Protein 8V33 (pdb70)

Nearest PDB structures (foldseek):
  8v33-assembly1_A  TM=1.006E+00  e=3.336E-31  Staphylococcus aureus
  8va1-assembly1_D  TM=9.307E-01  e=2.852E-25  Staphylococcus aureus
  8va1-assembly1_A  TM=9.283E-01  e=4.926E-25  Staphylococcus aureus
  8v34-assembly5_E  TM=8.627E-01  e=1.075E-19  Staphylococcus aureus
  8v34-assembly7_G  TM=8.722E-01  e=3.035E-19  Staphylococcus aureus

InterPro domains:
  IPR007554 CDP-glycerol glycerophosphotransferase [PF04464] (199-560)
  IPR043148 CDP-glycerol glycerophosphotransferase, C-terminal domain [G3DSA:3.40.50.12580] (370-547)
  IPR043149 CDP-glycerol glycerophosphotransferase, N-terminal domain [G3DSA:3.40.50.11820] (209-554)
  IPR049702 Teichoic acid ribitol-phosphate polymerase TarL [NF041713] (1-562)
  IPR051612 Teichoic Acid Biosynthesis Enzymes [PTHR37316] (1-560)

B-factor: mean 29.83, std 12.17, range [14.75, 90.43]

Foldseek 3Di:
DDPWAKAFQDWDDDDQKIKTKTFIDPDFCPPWWKWWAFPVRPDTFTFPDWDDDGGIIMTIHNQCCRPPNHGDDFGKTWIWTPDPHTHTYAYDCNQLVVLVVPDDPVLVVVLVPDDDPQVNQQSSQQSRKDWDVPVKIWIWTWDQDVVVRGIIIGIDIDD

Sequence (159 aa):
MVKSKIYIDKIYWERVQLFVEGHSENLDLEDSNFVLRNLTETRTMKANDVKIDGNQFVCRFNVAILDNGYYLPEDKYLLVNEQELDYIAQLNPDVINDAYQNLKPEQEEEYNELETQNGKINFLLQTYLKEFRKKTVYTVTPEISSDVNEFVLDVVVTT

Radius of gyration: 15.92 Å; Cα contacts (8 Å, |Δi|>4): 318; chains: 1; bounding box: 43×30×37 Å

Solvent-accessible surface area: 9306 Å² total; per-residue (Å²): 238,84,171,33,73,1,58,0,28,88,11,71,44,102,199,34,39,2,30,4,48,2,27,1,64,100,27,106,1,144,129,24,60,2,0,0,22,3,52,100,108,102,97,61,10,116,18,66,48,53,138,70,114,62,65,89,1,45,0,68,0,25,1,16,82,25,35,146,51,171,63,2,41,100,48,53,2,10,7,0,1,50,39,149,115,76,35,46,1,59,32,26,103,76,0,30,71,52,7,96,115,113,22,138,112,81,46,77,120,106,29,97,124,55,166,81,131,94,18,68,38,67,37,3,1,91,41,49,73,52,78,18,157,149,104,55,19,16,22,4,21,6,52,57,1,96,103,67,116,36,8,0,10,36,1,60,60,73,143

Secondary structure (DSSP, 8-state):
----EEEEEEEEEETTEEEEEEEEES---TT--EEEEETTSS-EEE-SEEEEETTEEEEEEETTTTBTTB---SEEEEEEEESSSEEEPEEPTHHHHHHHHT--HHHHHHHTT--SHHHHHHHHHHTT-EEEE---EEEEEEEEETTTTEEEEEEEEE-

Structure (mmCIF, N/CA/C/O backbone):
data_8V33
#
_entry.id   8V33
#
_cell.length_a   69.634
_cell.length_b   69.634
_cell.length_c   66.590
_cell.angle_alpha   90.000
_cell.angle_beta   90.000
_cell.angle_gamma   120.000
#
_symmetry.space_group_name_H-M   'P 32 2 1'
#
loop_
_entity.id
_entity.type
_entity.pdbx_description
1 polymer 'Teichoic acid ribitol-phosphate polymerase TarL'
2 non-polymer 'SUCCINIC ACID'
3 water water
#
loop_
_atom_site.group_PDB
_atom_site.id
_atom_site.type_symbol
_atom_site.label_atom_id
_atom_site.label_alt_id
_atom_site.label_comp_id
_atom_site.label_asym_id
_atom_site.label_entity_id
_atom_site.label_seq_id
_atom_site.pdbx_PDB_ins_code
_atom_site.Cartn_x
_atom_site.Cartn_y
_atom_site.Cartn_z
_atom_site.occupancy
_atom_site.B_iso_or_equiv
_atom_site.auth_seq_id
_atom_site.auth_comp_id
_atom_site.auth_asym_id
_atom_site.auth_atom_id
_atom_site.pdbx_PDB_model_num
ATOM 1 N N . MET A 1 1 ? 58.33681 19.87792 14.05281 1.000 22.33801 1 MET A N 1
ATOM 2 C CA . MET A 1 1 ? 57.80198 21.10606 13.40916 1.000 20.71265 1 MET A CA 1
ATOM 3 C C . MET A 1 1 ? 56.52368 21.67266 14.01936 1.000 22.93585 1 MET A C 1
ATOM 4 O O . MET A 1 1 ? 56.26531 22.88093 13.94468 1.000 20.11005 1 MET A O 1
ATOM 9 N N . VAL A 1 2 ? 55.72403 20.80087 14.61056 1.000 20.12934 2 VAL A N 1
ATOM 10 C CA . VAL A 1 2 ? 54.45961 21.18378 15.20846 1.000 17.68948 2 VAL A CA 1
ATOM 11 C C . VAL A 1 2 ? 54.55581 21.02760 16.72373 1.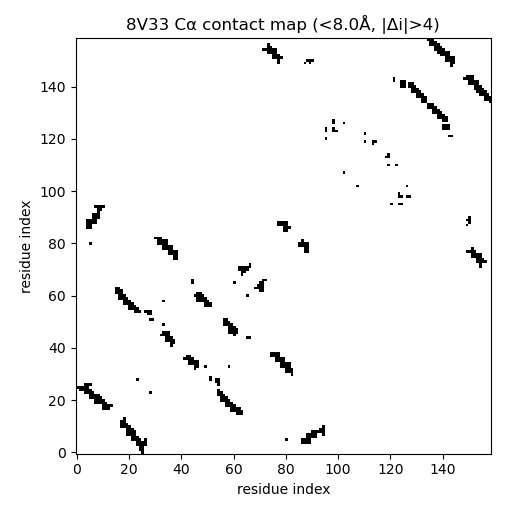000 18.93139 2 VAL A C 1
ATOM 12 O O . VAL A 1 2 ? 55.38253 20.26727 17.24922 1.000 18.67663 2 VAL A O 1
ATOM 16 N N . LYS A 1 3 ? 53.65665 21.71303 17.43071 1.000 17.41169 3 LYS A N 1
ATOM 17 C CA . LYS A 1 3 ? 53.56552 21.51541 18.87170 1.000 18.96171 3 LYS A CA 1
ATOM 18 C C . LYS A 1 3 ? 53.15674 20.07684 19.19752 1.000 18.60649 3 LYS A C 1
ATOM 19 O O . LYS A 1 3 ? 52.43176 19.41579 18.43880 1.000 19.25111 3 LYS A O 1
ATOM 25 N N . SER A 1 4 ? 53.66045 19.58111 20.33044 1.000 18.03369 4 SER A N 1
ATOM 26 C CA . SER A 1 4 ? 53.24562 18.27835 20.84809 1.000 14.84780 4 SER A CA 1
ATOM 27 C C . SER A 1 4 ? 51.73910 18.13205 20.86641 1.000 16.83679 4 SER A C 1
ATOM 28 O O . SER A 1 4 ? 51.03931 19.00222 21.38077 1.000 19.50433 4 SER A O 1
ATOM 31 N N . LYS A 1 5 ? 51.24154 16.98996 20.36781 1.000 16.18846 5 LYS A N 1
ATOM 32 C CA . LYS A 1 5 ? 49.79873 16.84637 20.29435 1.000 17.27530 5 LYS A CA 1
ATOM 33 C C . LYS A 1 5 ? 49.42942 15.37424 20.25526 1.000 19.02796 5 LYS A C 1
ATOM 34 O O . LYS A 1 5 ? 50.17813 14.53633 19.74255 1.000 18.99356 5 LYS A O 1
ATOM 40 N N . ILE A 1 6 ? 48.22735 15.08093 20.75051 1.000 17.39695 6 ILE A N 1
ATOM 41 C CA . ILE A 1 6 ? 47.63612 13.74435 20.69060 1.000 17.99833 6 ILE A CA 1
ATOM 42 C C . ILE A 1 6 ? 46.39595 13.82722 19.81615 1.000 17.47670 6 ILE A C 1
ATOM 43 O O . ILE A 1 6 ? 45.56320 14.71030 20.02661 1.000 15.77561 6 ILE A O 1
ATOM 48 N N . TYR A 1 7 ? 46.22925 12.87573 18.88234 1.000 15.06113 7 TYR A N 1
ATOM 49 C CA . TYR A 1 7 ? 45.06554 12.85899 18.00543 1.000 16.59225 7 TYR A CA 1
ATOM 50 C C . TYR A 1 7 ? 44.34096 11.53944 18.13320 1.000 18.13182 7 TYR A C 1
ATOM 51 O O . TYR A 1 7 ? 44.97234 10.49348 18.30575 1.000 18.95123 7 TYR A O 1
ATOM 60 N N . ILE A 1 8 ? 43.01831 11.61341 18.04322 1.000 15.96721 8 ILE A N 1
ATOM 61 C CA . ILE A 1 8 ? 42.16753 10.42952 17.90612 1.000 19.29492 8 ILE A CA 1
ATOM 62 C C . ILE A 1 8 ? 41.90940 10.19611 16.42036 1.000 18.74415 8 ILE A C 1
ATOM 63 O O . ILE A 1 8 ? 41.34861 11.06152 15.74087 1.000 19.76401 8 ILE A O 1
ATOM 68 N N . ASP A 1 9 ? 42.27482 9.00438 15.93123 1.000 18.39168 9 ASP A N 1
ATOM 69 C CA . ASP A 1 9 ? 42.14929 8.58265 14.53954 1.000 17.35063 9 ASP A CA 1
ATOM 70 C C . ASP A 1 9 ? 40.93337 7.72176 14.25256 1.000 19.80855 9 ASP A C 1
ATOM 71 O O . ASP A 1 9 ? 40.44948 7.69633 13.10825 1.000 21.69693 9 ASP A O 1
ATOM 76 N N . LYS A 1 10 ? 40.44456 7.00455 15.25496 1.000 18.79462 10 LYS A N 1
ATOM 77 C CA . LYS A 1 10 ? 39.34418 6.08981 15.02574 1.000 16.84692 10 LYS A CA 1
ATOM 78 C C . LYS A 1 10 ? 38.79111 5.72319 16.39037 1.000 17.79293 10 LYS A C 1
ATOM 79 O O . LYS A 1 10 ? 39.53551 5.63085 17.37678 1.000 22.02732 10 LYS A O 1
ATOM 85 N N . ILE A 1 11 ? 37.47604 5.60153 16.44747 1.000 22.40943 11 ILE A N 1
ATOM 86 C CA . ILE A 1 11 ? 36.74285 5.19728 17.63649 1.000 24.26061 11 ILE A CA 1
ATOM 87 C C . ILE A 1 11 ? 35.84959 4.04850 17.24348 1.000 24.89879 11 ILE A C 1
ATOM 88 O O . ILE A 1 11 ? 35.16298 4.11707 16.21806 1.000 27.50205 11 ILE A O 1
ATOM 93 N N . TYR A 1 12 ? 35.85325 2.99338 18.05070 1.000 23.31324 12 TYR A N 1
ATOM 94 C CA . TYR A 1 12 ? 34.94008 1.89392 17.77802 1.000 22.65220 12 TYR A CA 1
ATOM 95 C C . TYR A 1 12 ? 34.74411 1.06898 19.03337 1.000 23.18243 12 TYR A C 1
ATOM 96 O O . TYR A 1 12 ? 35.53404 1.13439 19.97732 1.000 23.48383 12 TYR A O 1
ATOM 105 N N . TRP A 1 13 ? 33.71200 0.23013 18.98359 1.000 24.60906 13 TRP A N 1
ATOM 106 C CA . TRP A 1 13 ? 33.31901 -0.61195 20.10064 1.000 22.71763 13 TRP A CA 1
ATOM 107 C C . TRP A 1 13 ? 33.41486 -2.07575 19.70708 1.000 29.45854 13 TRP A C 1
ATOM 108 O O . TRP A 1 13 ? 33.14332 -2.45439 18.56195 1.000 29.67289 13 TRP A O 1
ATOM 119 N N . GLU A 1 14 ? 33.81186 -2.89603 20.66288 1.000 22.52492 14 GLU A N 1
ATOM 120 C CA . GLU A 1 14 ? 33.61939 -4.32930 20.60263 1.000 24.44113 14 GLU A CA 1
ATOM 121 C C . GLU A 1 14 ? 32.73494 -4.63599 21.81175 1.000 28.85462 14 GLU A C 1
ATOM 122 O O . GLU A 1 14 ? 33.23934 -4.91411 22.90263 1.000 25.85798 14 GLU A O 1
ATOM 128 N N . ARG A 1 15 ? 31.40954 -4.55957 21.62094 1.000 29.31684 15 ARG A N 1
ATOM 129 C CA . ARG A 1 15 ? 30.41955 -4.67970 22.70474 1.000 25.63857 15 ARG A CA 1
ATOM 130 C C . ARG A 1 15 ? 30.74743 -3.62501 23.75625 1.000 27.81578 15 ARG A C 1
ATOM 131 O O . ARG A 1 15 ? 30.73208 -2.43302 23.40650 1.000 27.46336 15 ARG A O 1
ATOM 139 N N . VAL A 1 16 ? 31.05319 -3.98786 25.01214 1.000 22.35298 16 VAL A N 1
ATOM 140 C CA . VAL A 1 16 ? 31.29853 -2.98949 26.06298 1.000 21.26216 16 VAL A CA 1
ATOM 141 C C . VAL A 1 16 ? 32.72169 -2.45184 26.08134 1.000 24.96666 16 VAL A C 1
ATOM 142 O O . VAL A 1 16 ? 33.02157 -1.55640 26.89415 1.000 25.20857 16 VAL A O 1
ATOM 146 N N . GLN A 1 17 ? 33.60817 -2.96410 25.22945 1.000 21.57160 17 GLN A N 1
ATOM 147 C CA . GLN A 1 17 ? 34.96423 -2.43243 25.11505 1.000 19.27716 17 GLN A CA 1
ATOM 148 C C . GLN A 1 17 ? 34.97658 -1.26231 24.14237 1.000 21.50640 17 GLN A C 1
ATOM 149 O O . GLN A 1 17 ? 34.68046 -1.43931 22.95165 1.000 22.46225 17 GLN A O 1
ATOM 155 N N . LEU A 1 18 ? 35.40129 -0.08749 24.62538 1.000 17.13899 18 LEU A N 1
ATOM 156 C CA . LEU A 1 18 ? 35.62779 1.07167 23.77674 1.000 16.44829 18 LEU A CA 1
ATOM 157 C C . LEU A 1 18 ? 37.09618 1.10388 23.37459 1.000 20.24627 18 LEU A C 1
ATOM 158 O O . LEU A 1 18 ? 37.96277 0.99622 24.24055 1.000 21.46271 18 LEU A O 1
ATOM 163 N N . PHE A 1 19 ? 37.36437 1.18934 22.07062 1.000 18.94154 19 PHE A N 1
ATOM 164 C CA . PHE A 1 19 ? 38.72071 1.30714 21.54264 1.000 18.55645 19 PHE A CA 1
ATOM 165 C C . PHE A 1 19 ? 38.89743 2.69457 20.95237 1.000 22.79196 19 PHE A C 1
ATOM 166 O O . PHE A 1 19 ? 38.02802 3.19360 20.22695 1.000 21.54382 19 PHE A O 1
ATOM 174 N N . VAL A 1 20 ? 40.03734 3.30543 21.23525 1.000 20.71840 20 VAL A N 1
ATOM 175 C CA . VAL A 1 20 ? 40.38114 4.59616 20.65913 1.000 19.39586 20 VAL A CA 1
ATOM 176 C C . VAL A 1 20 ? 41.76128 4.45076 20.05995 1.000 19.46370 20 VAL A C 1
ATOM 177 O O . VAL A 1 20 ? 42.71338 4.17114 20.78995 1.000 23.37409 20 VAL A O 1
ATOM 181 N N . GLU A 1 21 ? 41.87323 4.59834 18.73511 1.000 17.50780 21 GLU A N 1
ATOM 182 C CA . GLU A 1 21 ? 43.16852 4.53200 18.07773 1.000 17.52092 21 GLU A CA 1
ATOM 183 C C . GLU A 1 21 ? 43.59208 5.95615 17.76898 1.000 22.43771 21 GLU A C 1
ATOM 184 O O . GLU A 1 21 ? 42.75751 6.78391 17.41067 1.000 21.21563 21 GLU A O 1
ATOM 190 N N . GLY A 1 22 ? 44.87656 6.23639 17.88805 1.000 19.71969 22 GLY A N 1
ATOM 191 C CA . GLY A 1 22 ? 45.33992 7.55102 17.51163 1.000 21.98848 22 GLY A CA 1
ATOM 192 C C . GLY A 1 22 ? 46.84299 7.58715 17.40786 1.000 20.47604 22 GLY A C 1
ATOM 193 O O . GLY A 1 22 ? 47.50005 6.54837 17.31864 1.000 20.43805 22 GLY A O 1
ATOM 194 N N . HIS A 1 23 ? 47.38226 8.80958 17.41287 1.000 18.16434 23 HIS A N 1
ATOM 195 C CA . HIS A 1 23 ? 48.81788 8.98924 17.26620 1.000 18.10738 23 HIS A CA 1
ATOM 196 C C . HIS A 1 23 ? 49.20786 10.32909 17.85983 1.000 19.27941 23 HIS A C 1
ATOM 197 O O . HIS A 1 23 ? 48.36671 11.20271 18.05644 1.000 18.68841 23 HIS A O 1
ATOM 204 N N . SER A 1 24 ? 50.49565 10.47872 18.13876 1.000 17.44036 24 SER A N 1
ATOM 205 C CA . SER A 1 24 ? 50.99974 11.75786 18.61647 1.000 18.42920 24 SER A CA 1
ATOM 206 C C . SER A 1 24 ? 51.86286 12.40944 17.54118 1.000 19.46324 24 SER A C 1
ATOM 207 O O . SER A 1 24 ? 52.39498 11.74403 16.64957 1.000 22.82205 24 SER A O 1
ATOM 210 N N . GLU A 1 25 ? 51.98834 13.73307 17.62794 1.000 18.46311 25 GLU A N 1
ATOM 211 C CA . GLU A 1 25 ? 52.98628 14.46558 16.84494 1.000 18.09635 25 GLU A CA 1
ATOM 212 C C . GLU A 1 25 ? 53.94576 15.13619 17.81905 1.000 21.14982 25 GLU A C 1
ATOM 213 O O . GLU A 1 25 ? 53.50898 15.71060 18.81787 1.000 18.85690 25 GLU A O 1
ATOM 219 N N . ASN A 1 26 ? 55.24814 15.03604 17.54537 1.000 16.72115 26 ASN A N 1
ATOM 220 C CA . ASN A 1 26 ? 56.26368 15.67258 18.36792 1.000 17.47915 26 ASN A CA 1
ATOM 221 C C . ASN A 1 26 ? 56.07399 15.33822 19.85329 1.000 20.87397 26 ASN A C 1
ATOM 222 O O . ASN A 1 26 ? 56.20650 16.18996 20.73476 1.000 20.02836 26 ASN A O 1
ATOM 227 N N . LEU A 1 27 ? 55.77344 14.06999 20.14537 1.000 20.22686 27 LEU A N 1
ATOM 228 C CA . LEU A 1 27 ? 55.54577 13.68215 21.54424 1.000 20.74013 27 LEU A CA 1
ATOM 229 C C . LEU A 1 27 ? 55.82954 12.19405 21.72248 1.000 22.50819 27 LEU A C 1
ATOM 230 O O . LEU A 1 27 ? 55.05725 11.36511 21.23502 1.000 24.72651 27 LEU A O 1
ATOM 235 N N . ASP A 1 28 ? 56.86805 11.87117 22.48994 1.000 24.09752 28 ASP A N 1
ATOM 236 C CA . ASP A 1 28 ? 57.18136 10.47797 22.80277 1.000 22.52419 28 ASP A CA 1
ATOM 237 C C . ASP A 1 28 ? 56.14137 9.93588 23.77345 1.000 33.50104 28 ASP A C 1
ATOM 238 O O . ASP A 1 28 ? 55.85050 10.56515 24.79848 1.000 30.40072 28 ASP A O 1
ATOM 243 N N . LEU A 1 29 ? 55.57341 8.77449 23.44841 1.000 25.43603 29 LEU A N 1
ATOM 244 C CA . LEU A 1 29 ? 54.50864 8.19151 24.25086 1.000 24.64603 29 LEU A CA 1
ATOM 245 C C . LEU A 1 29 ? 54.99426 7.13839 25.23831 1.000 28.99758 29 LEU A C 1
ATOM 246 O O . LEU A 1 29 ? 54.16389 6.55304 25.93399 1.000 29.30185 29 LEU A O 1
ATOM 251 N N . GLU A 1 30 ? 56.30387 6.88233 25.32725 1.000 33.00284 30 GLU A N 1
ATOM 252 C CA . GLU A 1 30 ? 56.77110 5.72165 26.09269 1.000 43.02761 30 GLU A CA 1
ATOM 253 C C . GLU A 1 30 ? 56.29770 5.73484 27.54975 1.000 44.76673 30 GLU A C 1
ATOM 254 O O . GLU A 1 30 ? 55.93999 4.68576 28.10367 1.000 45.76598 30 GLU A O 1
ATOM 260 N N . ASP A 1 31 ? 56.31741 6.88797 28.20945 1.000 42.54178 31 ASP A N 1
ATOM 261 C CA . ASP A 1 31 ? 55.84066 6.93967 29.59587 1.000 51.05563 31 ASP A CA 1
ATOM 262 C C . ASP A 1 31 ? 54.47766 7.60207 29.69094 1.000 53.81033 31 ASP A C 1
ATOM 263 O O . ASP A 1 31 ? 54.18785 8.34146 30.63177 1.000 57.33939 31 ASP A O 1
ATOM 268 N N . SER A 1 32 ? 53.62471 7.36359 28.70855 1.000 44.62170 32 SER A N 1
ATOM 269 C CA . SER A 1 32 ? 52.32984 8.01515 28.68512 1.000 33.98638 32 SER A CA 1
ATOM 270 C C . SER A 1 32 ? 51.37172 7.28358 29.62609 1.000 38.58478 32 SER A C 1
ATOM 271 O O . SER A 1 32 ? 51.53180 6.10404 29.91789 1.000 33.91549 32 SER A O 1
ATOM 274 N N . ASN A 1 33 ? 50.34647 7.99063 30.07813 1.000 33.09362 33 ASN A N 1
ATOM 275 C CA . ASN A 1 33 ? 49.27659 7.35806 30.84483 1.000 32.08162 33 ASN A CA 1
ATOM 276 C C . ASN A 1 33 ? 47.96463 7.87924 30.27005 1.000 27.64612 33 ASN A C 1
ATOM 277 O O . ASN A 1 33 ? 47.61747 9.04651 30.48223 1.000 33.94027 33 ASN A O 1
ATOM 282 N N . PHE A 1 34 ? 47.21368 7.02352 29.59826 1.000 20.77709 34 PHE A N 1
ATOM 283 C CA . PHE A 1 34 ? 45.97251 7.46377 28.95348 1.000 18.24419 34 PHE A CA 1
ATOM 284 C C . PHE A 1 34 ? 44.79363 7.23244 29.88709 1.000 21.26903 34 PHE A C 1
ATOM 285 O O . PHE A 1 34 ? 44.66186 6.13947 30.45077 1.000 22.17255 34 PHE A O 1
ATOM 293 N N . VAL A 1 35 ? 43.94372 8.25934 30.05031 1.000 17.76438 35 VAL A N 1
ATOM 294 C CA . VAL A 1 35 ? 42.82504 8.22638 30.99849 1.000 15.43809 35 VAL A CA 1
ATOM 295 C C . VAL A 1 35 ? 41.61894 8.89571 30.36314 1.000 17.60264 35 VAL A C 1
ATOM 296 O O . VAL A 1 35 ? 41.74296 9.71108 29.44558 1.000 17.36230 35 VAL A O 1
ATOM 300 N N . LEU A 1 36 ? 40.43810 8.53613 30.85191 1.000 16.59476 36 LEU A N 1
ATOM 301 C CA . LEU A 1 36 ? 39.23949 9.35012 30.64014 1.000 15.18885 36 LEU A CA 1
ATOM 302 C C . LEU A 1 36 ? 39.09922 10.22794 31.87175 1.000 20.91308 36 LEU A C 1
ATOM 303 O O . LEU A 1 36 ? 39.21565 9.73130 32.99471 1.000 20.55281 36 LEU A O 1
ATOM 308 N N . ARG A 1 37 ? 38.88451 11.52655 31.66845 1.000 16.64941 37 ARG A N 1
ATOM 309 C CA . ARG A 1 37 ? 38.79015 12.47071 32.76798 1.000 15.19671 37 ARG A CA 1
ATOM 310 C C . ARG A 1 37 ? 37.51189 13.27029 32.57851 1.000 16.14608 37 ARG A C 1
ATOM 311 O O . ARG A 1 37 ? 37.21729 13.70547 31.45953 1.000 17.64710 37 ARG A O 1
ATOM 319 N N . ASN A 1 38 ? 36.72815 13.42543 33.64237 1.000 16.36306 38 ASN A N 1
ATOM 320 C CA . ASN A 1 38 ? 35.45569 14.10453 33.39278 1.000 16.95902 38 ASN A CA 1
ATOM 321 C C . ASN A 1 38 ? 35.67089 15.61060 33.28330 1.000 20.33121 38 ASN A C 1
ATOM 322 O O . ASN A 1 38 ? 36.75917 16.13470 33.51051 1.000 18.90127 38 ASN A O 1
ATOM 327 N N . LEU A 1 39 ? 34.62021 16.29682 32.83788 1.000 19.31341 39 LEU A N 1
ATOM 328 C CA . LEU A 1 39 ? 34.73722 17.71266 32.50967 1.000 24.59386 39 LEU A CA 1
ATOM 329 C C . LEU A 1 39 ? 35.22244 18.53463 33.69484 1.000 27.63327 39 LEU A C 1
ATOM 330 O O . LEU A 1 39 ? 36.03171 19.45754 33.53221 1.000 25.79310 39 LEU A O 1
ATOM 335 N N . THR A 1 40 ? 34.69871 18.26063 34.88326 1.000 21.68006 40 THR A N 1
ATOM 336 C CA . THR A 1 40 ? 35.06198 18.99858 36.09442 1.000 23.68242 40 THR A CA 1
ATOM 337 C C . THR A 1 40 ? 36.35043 18.49730 36.72189 1.000 32.50491 40 THR A C 1
ATOM 338 O O . THR A 1 40 ? 36.79376 19.06206 37.73301 1.000 28.72536 40 THR A O 1
ATOM 342 N N . GLU A 1 41 ? 36.94197 17.44478 36.15537 1.000 20.46242 41 GLU A N 1
ATOM 343 C CA . GLU A 1 41 ? 38.19924 16.88920 36.63914 1.000 23.93805 41 GLU A CA 1
ATOM 344 C C . GLU A 1 41 ? 38.07267 16.36595 38.06238 1.000 26.79650 41 GLU A C 1
ATOM 345 O O . GLU A 1 41 ? 39.04635 16.35714 38.82025 1.000 32.87275 41 GLU A O 1
ATOM 351 N N . THR A 1 42 ? 36.87196 15.92023 38.44875 1.000 20.91429 42 THR A N 1
ATOM 352 C CA . THR A 1 42 ? 36.72811 15.23633 39.73082 1.000 24.67230 42 THR A CA 1
ATOM 353 C C . THR A 1 42 ? 36.89801 13.72150 39.61308 1.000 25.16381 42 THR A C 1
ATOM 354 O O . THR A 1 42 ? 36.99149 13.04866 40.65338 1.000 27.03022 42 THR A O 1
ATOM 358 N N . ARG A 1 43 ? 36.93368 13.17092 38.39644 1.000 22.10106 43 ARG A N 1
ATOM 359 C CA . ARG A 1 43 ? 37.09197 11.72749 38.22890 1.000 22.03845 43 ARG A CA 1
ATOM 360 C C . ARG A 1 43 ? 38.03471 11.42809 37.06744 1.000 19.55135 43 ARG A C 1
ATOM 361 O O . ARG A 1 43 ? 37.91136 12.04029 36.00390 1.000 20.74499 43 ARG A O 1
ATOM 369 N N . THR A 1 44 ? 38.95452 10.46417 37.27091 1.000 20.10917 44 THR A N 1
ATOM 370 C CA . THR A 1 44 ? 39.91709 10.01439 36.26952 1.000 18.37231 44 THR A CA 1
ATOM 371 C C . THR A 1 44 ? 39.90125 8.49091 36.24704 1.000 22.35371 44 THR A C 1
ATOM 372 O O . THR A 1 44 ? 40.04318 7.85691 37.30122 1.000 22.40506 44 THR A O 1
ATOM 376 N N . MET 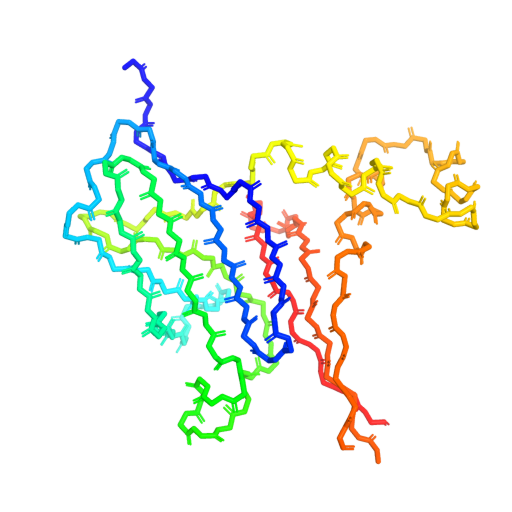A 1 45 ? 39.72025 7.90898 35.06437 1.000 20.06189 45 MET A N 1
ATOM 377 C CA . MET A 1 45 ? 39.70464 6.45136 34.88920 1.000 21.94780 45 MET A CA 1
ATOM 378 C C . MET A 1 45 ? 40.77157 6.03457 33.89188 1.000 19.21293 45 MET A C 1
ATOM 379 O O . MET A 1 45 ? 40.71922 6.44561 32.72631 1.000 23.15261 45 MET A O 1
ATOM 384 N N . LYS A 1 46 ? 41.70491 5.19511 34.33039 1.000 23.45158 46 LYS A N 1
ATOM 385 C CA . LYS A 1 46 ? 42.76120 4.75236 33.42101 1.000 21.17726 46 LYS A CA 1
ATOM 386 C C . LYS A 1 46 ? 42.25136 3.71984 32.42407 1.000 22.55788 46 LYS A C 1
ATOM 387 O O . LYS A 1 46 ? 41.35610 2.91662 32.71536 1.000 22.84960 46 LYS A O 1
ATOM 393 N N . ALA A 1 47 ? 42.84298 3.75263 31.22453 1.000 21.91213 47 ALA A N 1
ATOM 394 C CA . ALA A 1 47 ? 42.57113 2.72736 30.23083 1.000 21.11560 47 ALA A CA 1
ATOM 395 C C . ALA A 1 47 ? 42.92882 1.35911 30.78788 1.000 18.20026 47 ALA A C 1
ATOM 396 O O . ALA A 1 47 ? 43.89339 1.20118 31.54801 1.000 20.93961 47 ALA A O 1
ATOM 398 N N . ASN A 1 48 ? 42.13533 0.35498 30.40643 1.000 19.47846 48 ASN A N 1
ATOM 399 C CA . ASN A 1 48 ? 42.45108 -0.99597 30.83002 1.000 23.45310 48 ASN A CA 1
ATOM 400 C C . ASN A 1 48 ? 43.64102 -1.55968 30.08440 1.000 23.41229 48 ASN A C 1
ATOM 401 O O . ASN A 1 48 ? 44.28557 -2.50229 30.56549 1.000 24.19366 48 ASN A O 1
ATOM 406 N N . ASP A 1 49 ? 43.89636 -1.07258 28.87447 1.000 22.67404 49 ASP A N 1
ATOM 407 C CA . ASP A 1 49 ? 45.06331 -1.52835 28.14346 1.000 24.98658 49 ASP A CA 1
ATOM 408 C C . ASP A 1 49 ? 45.45539 -0.40449 27.20777 1.000 25.06610 49 ASP A C 1
ATOM 409 O O . ASP A 1 49 ? 44.58600 0.27193 26.65693 1.000 23.39427 49 ASP A O 1
ATOM 414 N N . VAL A 1 50 ? 46.75949 -0.20416 27.04552 1.000 24.73160 50 VAL A N 1
ATOM 415 C CA . VAL A 1 50 ? 47.29981 0.70331 26.04115 1.000 23.56301 50 VAL A CA 1
ATOM 416 C C . VAL A 1 50 ? 48.41508 -0.01569 25.29674 1.000 26.74101 50 VAL A C 1
ATOM 417 O O . VAL A 1 50 ? 49.31208 -0.58780 25.92348 1.000 32.75743 50 VAL A O 1
ATOM 421 N N . LYS A 1 51 ? 48.33482 -0.03151 23.96896 1.000 24.02192 51 LYS A N 1
ATOM 422 C CA . LYS A 1 51 ? 49.41137 -0.53795 23.12537 1.000 29.99615 51 LYS A CA 1
ATOM 423 C C . LYS A 1 51 ? 50.03261 0.63998 22.39188 1.000 29.25205 51 LYS A C 1
ATOM 424 O O . LYS A 1 51 ? 49.31891 1.39869 21.73558 1.000 24.47989 51 LYS A O 1
ATOM 430 N N . ILE A 1 52 ? 51.35453 0.76522 22.46618 1.000 27.47957 52 ILE A N 1
ATOM 431 C CA . ILE A 1 52 ? 52.09277 1.84122 21.80191 1.000 26.24359 52 ILE A CA 1
ATOM 432 C C . ILE A 1 52 ? 52.99209 1.22881 20.74084 1.000 33.97726 52 ILE A C 1
ATOM 433 O O . ILE A 1 52 ? 53.72126 0.26820 21.02234 1.000 33.36667 52 ILE A O 1
ATOM 438 N N . ASP A 1 53 ? 52.97246 1.80841 19.53648 1.000 29.08048 53 ASP A N 1
ATOM 439 C CA . ASP A 1 53 ? 53.87199 1.42591 18.44086 1.000 33.12196 53 ASP A CA 1
ATOM 440 C C . ASP A 1 53 ? 54.45198 2.71613 17.86382 1.000 32.39112 53 ASP A C 1
ATOM 441 O O . ASP A 1 53 ? 53.82071 3.36408 17.02270 1.000 32.34086 53 ASP A O 1
ATOM 446 N N . GLY A 1 54 ? 55.64185 3.09665 18.31342 1.000 31.63368 54 GLY A N 1
ATOM 447 C CA . GLY A 1 54 ? 56.19303 4.37120 17.87810 1.000 31.30278 54 GLY A CA 1
ATOM 448 C C . GLY A 1 54 ? 55.27193 5.48712 18.34824 1.000 28.68138 54 GLY A C 1
ATOM 449 O O . GLY A 1 54 ? 54.98550 5.62374 19.54415 1.000 28.91749 54 GLY A O 1
ATOM 450 N N . ASN A 1 55 ? 54.76629 6.27557 17.40819 1.000 28.45507 55 ASN A N 1
ATOM 451 C CA . ASN A 1 55 ? 53.86259 7.36515 17.75454 1.000 26.51691 55 ASN A CA 1
ATOM 452 C C . ASN A 1 55 ? 52.40473 6.96564 17.65812 1.000 27.62518 55 ASN A C 1
ATOM 453 O O . ASN A 1 55 ? 51.53783 7.83441 17.79897 1.000 24.49970 55 ASN A O 1
ATOM 458 N N . GLN A 1 56 ? 52.11347 5.68628 17.41243 1.000 22.24120 56 GLN A N 1
ATOM 459 C CA . GLN A 1 56 ? 50.74064 5.19242 17.36729 1.000 21.18168 56 GLN A CA 1
ATOM 460 C C . GLN A 1 56 ? 50.33799 4.61253 18.71398 1.000 21.97790 56 GLN A C 1
ATOM 461 O O . GLN A 1 56 ? 51.14293 3.96742 19.39592 1.000 24.05869 56 GLN A O 1
ATOM 467 N N . PHE A 1 57 ? 49.06313 4.76642 19.06108 1.000 22.47242 57 PHE A N 1
ATOM 468 C CA . PHE A 1 57 ? 48.54850 4.16647 20.28167 1.000 20.07650 57 PHE A CA 1
ATOM 469 C C . PHE A 1 57 ? 47.16797 3.58427 20.01347 1.000 23.34109 57 PHE A C 1
ATOM 470 O O . PHE A 1 57 ? 46.43348 4.06180 19.14599 1.000 21.36972 57 PHE A O 1
ATOM 478 N N . VAL A 1 58 ? 46.83220 2.53104 20.75515 1.000 21.38420 58 VAL A N 1
ATOM 479 C CA . VAL A 1 58 ? 45.46927 2.02177 20.83704 1.000 18.94318 58 VAL A CA 1
ATOM 480 C C . VAL A 1 58 ? 45.10852 1.86507 22.30854 1.000 24.51653 58 VAL A C 1
ATOM 481 O O . VAL A 1 58 ? 45.78826 1.12186 23.03882 1.000 24.79784 58 VAL A O 1
ATOM 485 N N . CYS A 1 59 ? 44.03329 2.54649 22.73715 1.000 22.26205 59 CYS A N 1
ATOM 486 C CA . CYS A 1 59 ? 43.50237 2.48548 24.09653 1.000 16.72155 59 CYS A CA 1
ATOM 487 C C . CYS A 1 59 ? 42.25847 1.61969 24.10967 1.000 18.94358 59 CYS A C 1
ATOM 488 O O . CYS A 1 59 ? 41.40926 1.75100 23.22455 1.000 22.00552 59 CYS A O 1
ATOM 491 N N . ARG A 1 60 ? 42.13987 0.77016 25.12751 1.000 18.47876 60 ARG A N 1
ATOM 492 C CA . ARG A 1 60 ? 40.90909 0.01911 25.37731 1.000 18.07891 60 ARG A CA 1
ATOM 493 C C . ARG A 1 60 ? 40.37813 0.37112 26.75349 1.000 19.65139 60 ARG A C 1
ATOM 494 O O . ARG A 1 60 ? 41.12437 0.29267 27.73967 1.000 20.45256 60 ARG A O 1
ATOM 502 N N . PHE A 1 61 ? 39.08048 0.71842 26.81413 1.000 16.56814 61 PHE A N 1
ATOM 503 C CA . PHE A 1 61 ? 38.35725 0.98920 28.04822 1.000 16.69871 61 PHE A CA 1
ATOM 504 C C . PHE A 1 61 ? 37.20440 0.00387 28.13635 1.000 17.88011 61 PHE A C 1
ATOM 505 O O . PHE A 1 61 ? 36.33024 -0.00862 27.26100 1.000 18.95269 61 PHE A O 1
ATOM 513 N N . ASN A 1 62 ? 37.18478 -0.77403 29.21257 1.000 19.41087 62 ASN A N 1
ATOM 514 C CA . ASN A 1 62 ? 36.09049 -1.70214 29.49665 1.000 20.49494 62 ASN A CA 1
ATOM 515 C C . ASN A 1 62 ? 35.04076 -0.89103 30.24962 1.000 20.18894 62 ASN A C 1
ATOM 516 O O . ASN A 1 62 ? 35.08013 -0.76751 31.47159 1.000 21.93927 62 ASN A O 1
ATOM 521 N N . VAL A 1 63 ? 34.11816 -0.28829 29.49358 1.000 18.15410 63 VAL A N 1
ATOM 522 C CA . VAL A 1 63 ? 33.20585 0.70087 30.06368 1.000 19.43275 63 VAL A CA 1
ATOM 523 C C . VAL A 1 63 ? 32.28047 0.08430 31.09786 1.000 21.27915 63 VAL A C 1
ATOM 524 O O . VAL A 1 63 ? 31.79823 0.78165 31.99345 1.000 21.20282 63 VAL A O 1
ATOM 528 N N . ALA A 1 64 ? 32.02925 -1.21895 31.00366 1.000 19.58814 64 ALA A N 1
ATOM 529 C CA . ALA A 1 64 ? 31.15319 -1.88304 31.96431 1.000 23.84009 64 ALA A CA 1
ATOM 530 C C . ALA A 1 64 ? 31.73204 -1.98063 33.37128 1.000 20.82053 64 ALA A C 1
ATOM 531 O O . ALA A 1 64 ? 30.96194 -2.20295 34.31660 1.000 22.00915 64 ALA A O 1
ATOM 533 N N . ILE A 1 65 ? 33.05796 -1.86557 33.54923 1.000 20.59195 65 ILE A N 1
ATOM 534 C CA . ILE A 1 65 ? 33.65132 -2.08154 34.86833 1.000 22.99347 65 ILE A CA 1
ATOM 535 C C . ILE A 1 65 ? 34.54094 -0.93297 35.32192 1.000 25.39295 65 ILE A C 1
ATOM 536 O O . ILE A 1 65 ? 35.18662 -1.03228 36.37770 1.000 28.02122 65 ILE A O 1
ATOM 541 N N . LEU A 1 66 ? 34.57032 0.16615 34.56462 1.000 23.82581 66 LEU A N 1
ATOM 542 C CA . LEU A 1 66 ? 35.53948 1.21436 34.87046 1.000 26.56169 66 LEU A CA 1
ATOM 54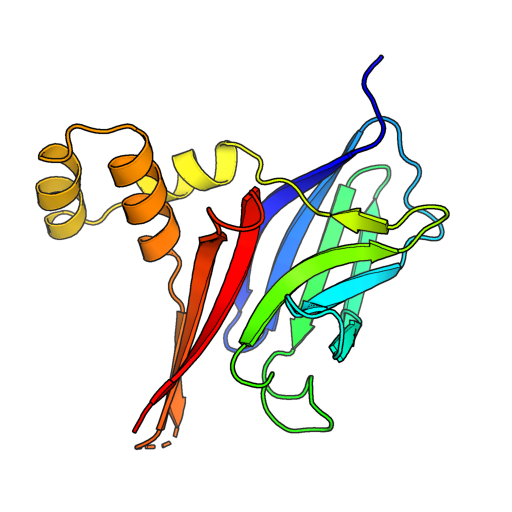3 C C . LEU A 1 66 ? 35.30907 1.79874 36.25051 1.000 26.79687 66 LEU A C 1
ATOM 544 O O . LEU A 1 66 ? 36.26630 2.21798 36.91056 1.000 31.82383 66 LEU A O 1
ATOM 549 N N . ASP A 1 67 ? 34.06415 1.82070 36.71844 1.000 23.77094 67 ASP A N 1
ATOM 550 C CA . ASP A 1 67 ? 33.78356 2.33728 38.05943 1.000 25.73496 67 ASP A CA 1
ATOM 551 C C . ASP A 1 67 ? 33.66171 1.17993 39.06118 1.000 28.00285 67 ASP A C 1
ATOM 552 O O . ASP A 1 67 ? 32.59365 0.85399 39.58103 1.000 26.87083 67 ASP A O 1
ATOM 557 N N . ASN A 1 68 ? 34.80453 0.54528 39.33267 1.000 32.4493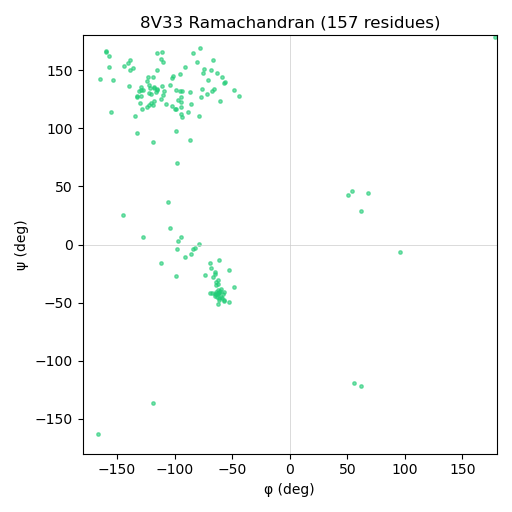4 68 ASN A N 1
ATOM 558 C CA . ASN A 1 68 ? 34.90282 -0.49189 40.36852 1.000 36.87198 68 ASN A CA 1
ATOM 559 C C . ASN A 1 68 ? 33.86834 -1.59337 40.16158 1.000 27.71884 68 ASN A C 1
ATOM 560 O O . ASN A 1 68 ? 33.16986 -2.01281 41.08424 1.000 32.69311 68 ASN A O 1
ATOM 565 N N . GLY A 1 69 ? 33.75391 -2.04507 38.91299 1.000 28.80763 69 GLY A N 1
ATOM 566 C CA . GLY A 1 69 ? 32.85169 -3.12077 38.59013 1.000 32.71546 69 GLY A CA 1
ATOM 567 C C . GLY A 1 69 ? 31.50553 -2.67942 38.08219 1.000 22.84467 69 GLY A C 1
ATOM 568 O O . GLY A 1 69 ? 30.71405 -3.53519 37.65697 1.000 29.70257 69 GLY A O 1
ATOM 569 N N . TYR A 1 70 ? 31.23134 -1.37817 38.10966 1.000 22.91290 70 TYR A N 1
ATOM 570 C CA . TYR A 1 70 ? 30.03884 -0.76699 37.55886 1.000 19.60986 70 TYR A CA 1
ATOM 571 C C 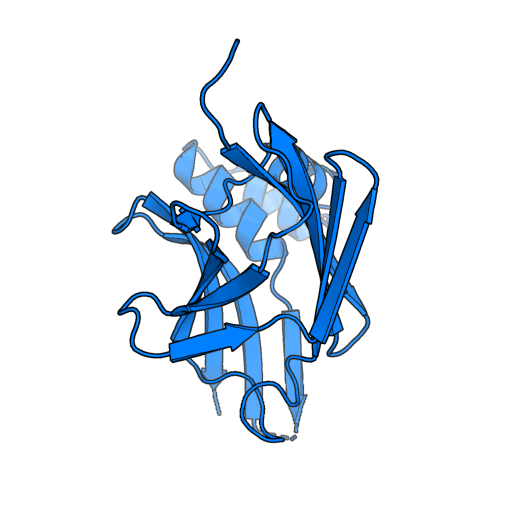. TYR A 1 70 ? 30.39996 0.07042 36.33489 1.000 21.44588 70 TYR A C 1
ATOM 572 O O . TYR A 1 70 ? 31.56640 0.36151 36.05543 1.000 19.58671 70 TYR A O 1
ATOM 581 N N . TYR A 1 71 ? 29.37513 0.43803 35.57828 1.000 19.32040 71 TYR A N 1
ATOM 582 C CA . TYR A 1 71 ? 29.59900 1.16690 34.33617 1.000 17.75001 71 TYR A CA 1
ATOM 583 C C . TYR A 1 71 ? 30.11968 2.56577 34.61394 1.000 19.20090 71 TYR A C 1
ATOM 584 O O . TYR A 1 71 ? 29.83094 3.16498 35.64501 1.000 18.97874 71 TYR A O 1
ATOM 593 N N . LEU A 1 72 ? 30.90835 3.08123 33.67547 1.000 17.77850 72 LEU A N 1
ATOM 594 C CA . LEU A 1 72 ? 31.33925 4.47241 33.69839 1.000 16.99951 72 LEU A CA 1
ATOM 595 C C . LEU A 1 72 ? 30.17643 5.39474 34.04677 1.000 21.78525 72 LEU A C 1
ATOM 596 O O . LEU A 1 72 ? 29.12308 5.34074 33.39068 1.000 21.48868 72 LEU A O 1
ATOM 601 N N . PRO A 1 73 ? 30.30810 6.27024 35.03619 1.000 17.63601 73 PRO A N 1
ATOM 602 C CA . PRO A 1 73 ? 29.15772 7.09908 35.42162 1.000 17.50318 73 PRO A CA 1
ATOM 603 C C . PRO A 1 73 ? 28.74480 8.08824 34.34732 1.000 16.78432 73 PRO A C 1
ATOM 604 O O . PRO A 1 73 ? 29.53851 8.53419 33.51803 1.000 18.75331 73 PRO A O 1
ATOM 608 N N . GLU A 1 74 ? 27.48891 8.52911 34.46089 1.000 17.87024 74 GLU A N 1
ATOM 609 C CA . GLU A 1 74 ? 26.97436 9.56433 33.57759 1.000 16.94883 74 GLU A CA 1
ATOM 610 C C . GLU A 1 74 ? 27.80512 10.83161 33.74791 1.000 20.41401 74 GLU A C 1
ATOM 611 O O . GLU A 1 74 ? 27.96091 11.32670 34.86865 1.000 19.67516 74 GLU A O 1
ATOM 617 N N . ASP A 1 75 ? 28.37189 11.33653 32.64482 1.000 16.82101 75 ASP A N 1
ATOM 618 C CA . ASP A 1 75 ? 29.21722 12.53195 32.71378 1.000 16.05758 75 ASP A CA 1
ATOM 619 C C . ASP A 1 75 ? 29.71201 12.77852 31.29676 1.000 18.35196 75 ASP A C 1
ATOM 620 O O . ASP A 1 75 ? 29.39085 11.99384 30.40337 1.000 18.93374 75 ASP A O 1
ATOM 625 N N . LYS A 1 76 ? 30.48660 13.83179 31.08802 1.000 17.14120 76 LYS A N 1
ATOM 626 C CA . LYS A 1 76 ? 31.20082 14.07105 29.82638 1.000 16.84679 76 LYS A CA 1
ATOM 627 C C . LYS A 1 76 ? 32.67853 13.84420 30.10186 1.000 19.54592 76 LYS A C 1
ATOM 628 O O . LYS A 1 76 ? 33.19011 14.33779 31.12055 1.000 18.95490 76 LYS A O 1
ATOM 634 N N . TYR A 1 77 ? 33.35061 13.06738 29.24416 1.000 15.24286 77 TYR A N 1
ATOM 635 C CA . TYR A 1 77 ? 34.74608 12.67619 29.47963 1.000 14.75307 77 TYR A CA 1
ATOM 636 C C . TYR A 1 77 ? 35.65855 13.13044 28.34873 1.000 19.13723 77 TYR A C 1
ATOM 637 O O . TYR A 1 77 ? 35.33469 12.94316 27.17374 1.000 17.95395 77 TYR A O 1
ATOM 646 N N . LEU A 1 78 ? 36.80012 13.70322 28.71313 1.000 17.38263 78 LEU A N 1
ATOM 647 C CA . LEU A 1 78 ? 37.89027 13.95484 27.78019 1.000 16.22905 78 LEU A CA 1
ATOM 648 C C . LEU A 1 78 ? 38.81962 12.75260 27.79953 1.000 18.25372 78 LEU A C 1
ATOM 649 O O . LEU A 1 78 ? 38.94761 12.09666 28.83337 1.000 19.98555 78 LEU A O 1
ATOM 654 N N . LEU A 1 79 ? 39.51759 12.51524 26.68101 1.000 16.73016 79 LEU A N 1
ATOM 655 C CA . LEU A 1 79 ? 40.61176 11.53731 26.65160 1.000 14.94528 79 LEU A CA 1
ATOM 656 C C . LEU A 1 79 ? 41.90386 12.31853 26.83448 1.000 17.52165 79 LEU A C 1
ATOM 657 O O . LEU A 1 79 ? 42.17220 13.24496 26.07185 1.000 17.68827 79 LEU A O 1
ATOM 662 N N . VAL A 1 80 ? 42.69338 11.95890 27.83331 1.000 18.81882 80 VAL A N 1
ATOM 663 C CA . VAL A 1 80 ? 43.85556 12.74932 28.21847 1.000 17.02986 80 VAL A CA 1
ATOM 664 C C . VAL A 1 80 ? 45.06281 11.83130 28.30411 1.000 21.58192 80 VAL A C 1
ATOM 665 O O . VAL A 1 80 ? 44.96981 10.72504 28.83949 1.000 21.01562 80 VAL A O 1
ATOM 669 N N . ASN A 1 81 ? 46.18699 12.27232 27.75757 1.000 18.61908 81 ASN A N 1
ATOM 670 C CA . ASN A 1 81 ? 47.46494 11.60069 27.98706 1.000 21.42430 81 ASN A CA 1
ATOM 671 C C . ASN A 1 81 ? 48.20167 12.39355 29.05906 1.000 22.23624 81 ASN A C 1
ATOM 672 O O . ASN A 1 81 ? 48.53047 13.56821 28.86454 1.000 21.32580 81 ASN A O 1
ATOM 677 N N . GLU A 1 82 ? 48.45615 11.76724 30.19677 1.000 25.17680 82 GLU A N 1
ATOM 678 C CA . GLU A 1 82 ? 48.97189 12.49523 31.35172 1.000 27.99819 82 GLU A CA 1
ATOM 679 C C . GLU A 1 82 ? 50.47358 12.27394 31.38012 1.000 46.61987 82 GLU A C 1
ATOM 680 O O . GLU A 1 82 ? 50.94714 11.22907 31.83187 1.000 39.38310 82 GLU A O 1
ATOM 686 N N . GLN A 1 83 ? 51.22070 13.24372 30.84112 1.000 27.41977 83 GLN A N 1
ATOM 687 C CA . GLN A 1 83 ? 52.67148 13.17281 30.86552 1.000 31.60219 83 GLN A CA 1
ATOM 688 C C . GLN A 1 83 ? 53.23168 14.35127 31.64555 1.000 39.87524 83 GLN A C 1
ATOM 689 O O . GLN A 1 83 ? 52.70643 14.68911 32.70315 1.000 29.99909 83 GLN A O 1
ATOM 695 N N . GLU A 1 84 ? 54.29261 14.98806 31.14488 1.000 41.08675 84 GLU A N 1
ATOM 696 C CA . GLU A 1 84 ? 54.78675 16.18895 31.81488 1.000 39.49920 84 GLU A CA 1
ATOM 697 C C . GLU A 1 84 ? 53.73835 17.28866 31.81131 1.000 33.94108 84 GLU A C 1
ATOM 698 O O . GLU A 1 84 ? 53.65884 18.08627 32.75497 1.000 37.99938 84 GLU A O 1
ATOM 704 N N . LEU A 1 85 ? 52.95140 17.35603 30.75553 1.000 32.30849 85 LEU A N 1
ATOM 705 C CA . LEU A 1 85 ? 51.73946 18.14141 30.68028 1.000 23.69646 85 LEU A CA 1
ATOM 706 C C . LEU A 1 85 ? 50.60542 17.14965 30.51994 1.000 25.57535 85 LEU A C 1
ATOM 707 O O . LEU A 1 85 ? 50.83419 15.99021 30.16475 1.000 29.09707 85 LEU A O 1
ATOM 712 N N . ASP A 1 86 ? 49.38638 17.61655 30.73403 1.000 24.38261 86 ASP A N 1
ATOM 713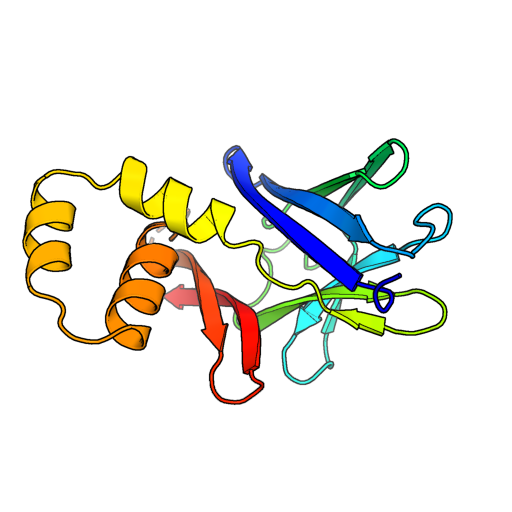 C CA . ASP A 1 86 ? 48.19133 16.86590 30.34613 1.000 24.82630 86 ASP A CA 1
ATOM 714 C C . ASP A 1 86 ? 47.83514 17.22610 28.90202 1.000 28.41363 86 ASP A C 1
ATOM 715 O O . ASP A 1 86 ? 47.47146 18.37130 28.60688 1.000 35.88764 86 ASP A O 1
ATOM 720 N N . TYR A 1 87 ? 47.93805 16.25646 27.99929 1.000 19.85649 87 TYR A N 1
ATOM 721 C CA . TYR A 1 87 ? 47.61353 16.47189 26.59159 1.000 18.15072 87 TYR A CA 1
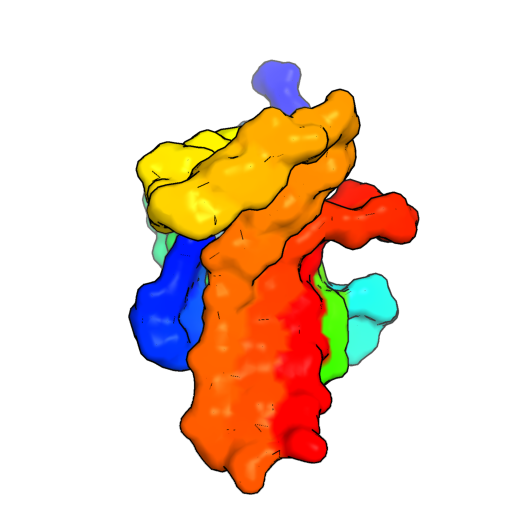ATOM 722 C C . TYR A 1 87 ? 46.20930 15.95711 26.32940 1.000 26.17402 87 TYR A C 1
ATOM 723 O O . TYR A 1 87 ? 45.96054 14.75290 26.42464 1.000 20.88078 87 TYR A O 1
ATOM 732 N N . ILE A 1 88 ? 45.30408 16.85010 25.96006 1.000 18.53474 88 ILE A N 1
ATOM 733 C CA . ILE A 1 88 ? 43.93194 16.44637 25.68339 1.000 15.85599 88 ILE A CA 1
ATOM 734 C C . ILE A 1 88 ? 43.84799 16.01816 24.23156 1.000 18.81178 88 ILE A C 1
ATOM 735 O O . ILE A 1 88 ? 44.33625 16.72852 23.34809 1.000 16.01417 88 ILE A O 1
ATOM 740 N N . ALA A 1 89 ? 43.25514 14.84181 23.97805 1.000 16.31946 89 ALA A N 1
ATOM 741 C CA . ALA A 1 89 ? 43.19711 14.30131 22.62905 1.000 15.98288 89 ALA A CA 1
ATOM 742 C C . ALA A 1 89 ? 42.32724 15.17551 21.73943 1.000 15.13734 89 ALA A C 1
ATOM 743 O O . ALA A 1 89 ? 41.23058 15.60514 22.13845 1.000 16.77972 89 ALA A O 1
ATOM 745 N N . GLN A 1 90 ? 42.84598 15.45652 20.53231 1.000 16.13036 90 GLN A N 1
ATOM 746 C CA . GLN A 1 90 ? 42.16624 16.21953 19.48524 1.000 17.82323 90 GLN A CA 1
ATOM 747 C C . GLN A 1 90 ? 41.60547 15.26916 18.43509 1.000 18.16505 90 GLN A C 1
ATOM 748 O O . GLN A 1 90 ? 42.21655 14.25623 18.10875 1.000 19.08994 90 GLN A O 1
ATOM 754 N N . LEU A 1 91 ? 40.45693 15.60456 17.88079 1.000 19.21570 91 LEU A N 1
ATOM 755 C CA . LEU A 1 91 ? 39.88614 14.74748 16.85282 1.000 18.87627 91 LEU A CA 1
ATOM 756 C C . LEU A 1 91 ? 40.59276 14.95112 15.51745 1.000 19.87412 91 LEU A C 1
ATOM 757 O O . LEU A 1 91 ? 40.72231 16.08634 15.04079 1.000 25.60937 91 LEU A O 1
ATOM 762 N N . ASN A 1 92 ? 41.06604 13.84702 14.91276 1.000 18.89130 92 ASN A N 1
ATOM 763 C CA . ASN A 1 92 ? 41.53274 13.85985 13.52589 1.000 17.88455 92 ASN A CA 1
ATOM 764 C C . ASN A 1 92 ? 40.31075 13.89426 12.59777 1.000 22.88051 92 ASN A C 1
ATOM 765 O O . ASN A 1 92 ? 39.35396 13.14206 12.81746 1.000 21.04181 92 ASN A O 1
ATOM 770 N N . PRO A 1 93 ? 40.29413 14.76675 11.56645 1.000 26.19090 93 PRO A N 1
ATOM 771 C CA . PRO A 1 93 ? 39.14046 14.83333 10.63201 1.000 27.38692 93 PRO A CA 1
ATOM 772 C C . PRO A 1 93 ? 38.72328 13.51329 9.99110 1.000 25.26539 93 PRO A C 1
ATOM 773 O O . PRO A 1 93 ? 37.58238 13.40247 9.50913 1.000 25.17498 93 PRO A O 1
ATOM 777 N N . ASP A 1 94 ? 39.63680 12.53139 9.93999 1.000 21.95893 94 ASP A N 1
ATOM 778 C CA . ASP A 1 94 ? 39.27709 11.17995 9.48633 1.000 27.41742 94 ASP A CA 1
ATOM 779 C C . ASP A 1 94 ? 38.00958 10.66312 10.17881 1.000 25.19640 94 ASP A C 1
ATOM 780 O O . ASP A 1 94 ? 37.22621 9.91673 9.58090 1.000 26.14427 94 ASP A O 1
ATOM 785 N N . VAL A 1 95 ? 37.82708 10.99056 11.46049 1.000 20.03479 95 VAL A N 1
ATOM 786 C CA . VAL A 1 95 ? 36.67987 10.45337 12.21230 1.000 19.91083 95 VAL A CA 1
ATOM 787 C C . VAL A 1 95 ? 35.38470 10.97461 11.60516 1.000 21.28164 95 VAL A C 1
ATOM 788 O O . VAL A 1 95 ? 34.39518 10.23687 11.43625 1.000 21.30669 95 VAL A O 1
ATOM 792 N N . ILE A 1 96 ? 35.38928 12.26656 11.27048 1.000 17.33313 96 ILE A N 1
ATOM 793 C CA . ILE A 1 96 ? 34.26324 12.90300 10.59289 1.000 17.50044 96 ILE A CA 1
ATOM 794 C C . ILE A 1 96 ? 34.01730 12.25408 9.23224 1.000 19.45162 96 ILE A C 1
ATOM 795 O O . ILE A 1 96 ? 32.87546 11.93720 8.86347 1.000 21.58622 96 ILE A O 1
ATOM 800 N N . ASN A 1 97 ? 35.08569 12.07971 8.44597 1.000 18.54242 97 ASN A N 1
ATOM 801 C CA . ASN A 1 97 ? 34.90294 11.48137 7.12167 1.000 19.65740 97 ASN A CA 1
ATOM 802 C C . ASN A 1 97 ? 34.33826 10.06663 7.22381 1.000 19.58666 97 ASN A C 1
ATOM 803 O O . ASN A 1 97 ? 33.48370 9.67664 6.42807 1.000 22.15428 97 ASN A O 1
ATOM 808 N N . ASP A 1 98 ? 34.83657 9.26410 8.17863 1.000 20.32313 98 ASP A N 1
ATOM 809 C CA . ASP A 1 98 ? 34.34566 7.89480 8.30366 1.000 23.33811 98 ASP A CA 1
ATOM 810 C C . ASP A 1 98 ? 32.86108 7.86778 8.64151 1.000 19.56228 98 ASP A C 1
ATOM 811 O O . ASP A 1 98 ? 32.09733 7.04839 8.08090 1.000 25.12758 98 ASP A O 1
ATOM 816 N N . ALA A 1 99 ? 32.41957 8.78935 9.51260 1.000 19.81390 99 ALA A N 1
ATOM 817 C CA . ALA A 1 99 ? 30.98634 8.87761 9.78783 1.000 22.50401 99 ALA A CA 1
ATOM 818 C C . ALA A 1 99 ? 30.21785 9.16165 8.50477 1.000 28.98963 99 ALA A C 1
ATOM 819 O O . ALA A 1 99 ? 29.18630 8.54233 8.23174 1.000 21.45654 99 ALA A O 1
ATOM 821 N N . TYR A 1 100 ? 30.70615 10.11564 7.71382 1.000 20.54024 100 TYR A N 1
ATOM 822 C CA . TYR A 1 100 ? 29.99043 10.49430 6.49676 1.000 18.82499 100 TYR A CA 1
ATOM 823 C C . TYR A 1 100 ? 29.94230 9.33771 5.49730 1.000 23.44920 100 TYR A C 1
ATOM 824 O O . TYR A 1 100 ? 28.89790 9.06147 4.88254 1.000 23.82659 100 TYR A O 1
ATOM 833 N N . GLN A 1 101 ? 31.06319 8.63305 5.33191 1.000 20.59309 101 GLN A N 1
ATOM 834 C CA . GLN A 1 101 ? 31.10279 7.53166 4.37409 1.000 21.82979 101 GLN A CA 1
ATOM 835 C C . GLN A 1 101 ? 30.17687 6.39589 4.78119 1.000 22.67376 101 GLN A C 1
ATOM 836 O O . GLN A 1 101 ? 29.76163 5.60267 3.91510 1.000 25.93344 101 GLN A O 1
ATOM 842 N N . ASN A 1 102 ? 29.85128 6.28226 6.07054 1.000 25.34601 102 ASN A N 1
ATOM 843 C CA . ASN A 1 102 ? 28.97924 5.19556 6.51134 1.000 28.41220 102 ASN A CA 1
ATOM 844 C C . ASN A 1 102 ? 27.53955 5.60639 6.81542 1.000 30.55997 102 ASN A C 1
A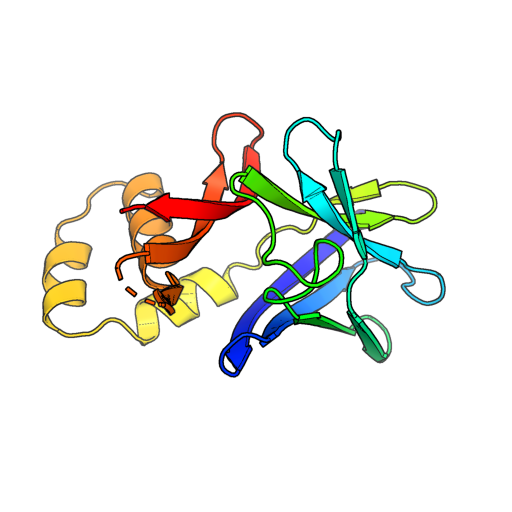TOM 845 O O . ASN A 1 102 ? 26.79187 4.79909 7.38071 1.000 31.92219 102 ASN A O 1
ATOM 850 N N . LEU A 1 103 ? 27.11021 6.79949 6.40520 1.000 27.58458 103 LEU A N 1
ATOM 851 C CA . LEU A 1 103 ? 25.70560 7.17310 6.57768 1.000 29.98733 103 LEU A CA 1
ATOM 852 C C . LEU A 1 103 ? 24.77538 6.17239 5.89893 1.000 33.53248 103 LEU A C 1
ATOM 853 O O . LEU A 1 103 ? 25.03128 5.73974 4.77947 1.000 35.34724 103 LEU A O 1
ATOM 858 N N . LYS A 1 104 ? 23.67100 5.83906 6.57056 1.000 35.12927 104 LYS A N 1
ATOM 859 C CA . LYS A 1 104 ? 22.60674 5.05480 5.96731 1.000 44.84237 104 LYS A CA 1
ATOM 860 C C . LYS A 1 104 ? 21.65798 5.95979 5.17716 1.000 43.91056 104 LYS A C 1
ATOM 861 O O . LYS A 1 104 ? 21.70282 7.18213 5.31352 1.000 37.07088 104 LYS A O 1
ATOM 867 N N . PRO A 1 105 ? 20.81650 5.38595 4.30574 1.000 43.77984 105 PRO A N 1
ATOM 868 C CA . PRO A 1 105 ? 19.99267 6.23628 3.41686 1.000 44.67378 105 PRO A CA 1
ATOM 869 C C . PRO A 1 105 ? 19.16346 7.31791 4.10159 1.000 47.04030 105 PRO A C 1
ATOM 870 O O . PRO A 1 105 ? 19.19602 8.48092 3.66069 1.000 45.59516 105 PRO A O 1
ATOM 874 N N . GLU A 1 106 ? 18.40597 6.96914 5.15291 1.000 48.10568 106 GLU A N 1
ATOM 875 C CA . GLU A 1 106 ? 17.61437 7.97715 5.85848 1.000 44.53692 106 GLU A CA 1
ATOM 876 C C . GLU A 1 106 ? 18.51173 9.04164 6.47409 1.000 40.70402 106 GLU A C 1
ATOM 877 O O . GLU A 1 106 ? 18.21299 10.24755 6.39735 1.000 53.49182 106 GLU A O 1
ATOM 879 N N . GLN A 1 107 ? 19.62842 8.61064 7.07931 1.000 41.80823 107 GLN A N 1
ATOM 880 C CA . GLN A 1 107 ? 20.60192 9.55532 7.62277 1.000 33.77320 107 GLN A CA 1
ATOM 881 C C . GLN A 1 107 ? 21.15137 10.46331 6.54331 1.000 34.44681 107 GLN A C 1
ATOM 882 O O . GLN A 1 107 ? 21.33373 11.66018 6.76776 1.000 31.61471 107 GLN A O 1
ATOM 888 N N . GLU A 1 108 ? 21.50785 9.89783 5.39464 1.000 34.44961 108 GLU A N 1
ATOM 889 C CA . GLU A 1 108 ? 22.04475 10.72327 4.32262 1.000 31.92132 108 GLU A CA 1
ATOM 890 C C . GLU A 1 108 ? 21.02758 11.77312 3.89239 1.000 34.89771 108 GLU A C 1
ATOM 891 O O . GLU A 1 108 ? 21.37586 12.93758 3.64170 1.000 33.50770 108 GLU A O 1
ATOM 897 N N . GLU A 1 109 ? 19.75576 11.38861 3.82986 1.000 36.55571 109 GLU A N 1
ATOM 898 C CA . GLU A 1 109 ? 18.74541 12.34713 3.39908 1.000 42.32323 109 GLU A CA 1
ATOM 899 C C . GLU A 1 109 ? 18.63871 13.49930 4.38960 1.000 41.88350 109 GLU A C 1
ATOM 900 O O . GLU A 1 109 ? 18.51452 14.66327 3.98896 1.000 45.36299 109 GLU A O 1
ATOM 906 N N . GLU A 1 110 ? 18.69929 13.19780 5.69001 1.000 36.89414 110 GLU A N 1
ATOM 907 C CA . GLU A 1 110 ? 18.66974 14.27676 6.67677 1.000 34.15517 110 GLU A CA 1
ATOM 908 C C . GLU A 1 110 ? 19.95031 15.10508 6.62607 1.000 31.16617 110 GLU A C 1
ATOM 909 O O . GLU A 1 110 ? 19.91459 16.33622 6.71702 1.000 31.11198 110 GLU A O 1
ATOM 915 N N . TYR A 1 111 ? 21.09131 14.44292 6.49473 1.000 29.12478 111 TYR A N 1
ATOM 916 C CA . TYR A 1 111 ? 22.36551 15.14642 6.49108 1.000 27.77721 111 TYR A CA 1
ATOM 917 C C . TYR A 1 111 ? 22.43155 16.14784 5.35053 1.000 29.48169 111 TYR A C 1
ATOM 918 O O . TYR A 1 111 ? 22.95150 17.25916 5.51311 1.000 28.48897 111 TYR A O 1
ATOM 927 N N . ASN A 1 112 ? 21.87995 15.78309 4.19428 1.000 29.75457 112 ASN A N 1
ATOM 928 C CA . ASN A 1 112 ? 22.02545 16.62323 3.01222 1.000 31.83636 112 ASN A CA 1
ATOM 929 C C . ASN A 1 112 ? 21.25237 17.93381 3.11961 1.000 38.25395 112 ASN A C 1
ATOM 930 O O . ASN A 1 112 ? 21.52716 18.86034 2.35308 1.000 38.76321 112 ASN A O 1
ATOM 935 N N . GLU A 1 113 ? 20.30929 18.04630 4.05634 1.000 35.47708 113 GLU A N 1
ATOM 936 C CA . GLU A 1 113 ? 19.59405 19.30469 4.27295 1.000 37.71572 113 GLU A CA 1
ATOM 937 C C . GLU A 1 113 ? 20.31832 20.26067 5.21458 1.000 33.99560 113 GLU A C 1
ATOM 938 O O . GLU A 1 113 ? 19.86888 21.40480 5.36710 1.000 38.32951 113 GLU A O 1
ATOM 944 N N . LEU A 1 114 ? 21.40089 19.82774 5.85726 1.000 31.39832 114 LEU A N 1
ATOM 945 C CA . LEU A 1 114 ? 22.11689 20.69537 6.78198 1.000 29.86783 114 LEU A CA 1
ATOM 946 C C . LEU A 1 114 ? 22.86692 21.79354 6.04161 1.000 36.49151 114 LEU A C 1
ATOM 947 O O . LEU A 1 114 ? 23.45108 21.56769 4.97364 1.000 39.33640 114 LEU A O 1
ATOM 952 N N . GLU A 1 115 ? 22.86637 22.98898 6.63625 1.000 32.39542 115 GLU A N 1
ATOM 953 C CA . GLU A 1 115 ? 23.44722 24.17338 6.02375 1.000 42.32878 115 GLU A CA 1
ATOM 954 C C . GLU A 1 115 ? 24.69729 24.70808 6.71903 1.000 37.89080 115 GLU A C 1
ATOM 955 O O . GLU A 1 115 ? 25.40461 25.52451 6.12015 1.000 42.22080 115 GLU A O 1
ATOM 961 N N . THR A 1 116 ? 24.98732 24.30440 7.95637 1.000 29.86357 116 THR A N 1
ATOM 962 C CA . THR A 1 116 ? 26.10978 24.88255 8.67521 1.000 29.32912 116 THR A CA 1
ATOM 963 C C . THR A 1 116 ? 27.17992 23.83711 8.93333 1.000 26.23832 116 THR A C 1
ATOM 964 O O . THR A 1 116 ? 26.88562 22.64886 9.07384 1.000 25.75203 116 THR A O 1
ATOM 968 N N . GLN A 1 117 ? 28.42740 24.31406 8.98475 1.000 26.71777 117 GLN A N 1
ATOM 969 C CA . GLN A 1 117 ? 29.55589 23.44686 9.32589 1.000 24.31129 117 GLN A CA 1
ATOM 970 C C . GLN A 1 117 ? 29.34628 22.78028 10.67185 1.000 28.07383 117 GLN A C 1
ATOM 971 O O . GLN A 1 117 ? 29.51395 21.55608 10.81522 1.000 24.74442 117 GLN A O 1
ATOM 977 N N . ASN A 1 118 ? 28.97778 23.57713 11.67718 1.000 27.03806 118 ASN A N 1
ATOM 978 C CA . ASN A 1 118 ? 28.76690 23.03131 13.01367 1.000 31.29540 118 ASN A CA 1
ATOM 979 C C . ASN A 1 118 ? 27.64343 21.99749 13.02112 1.000 26.30506 118 ASN A C 1
ATOM 980 O O . ASN A 1 118 ? 27.75765 20.93511 13.65709 1.000 25.07148 118 ASN A O 1
ATOM 985 N N . GLY A 1 119 ? 26.55905 22.26833 12.29403 1.000 24.09153 119 GLY A N 1
ATOM 986 C CA . GLY A 1 119 ? 25.48501 21.29437 12.22772 1.000 29.36527 119 GLY A CA 1
ATOM 987 C C . GLY A 1 119 ? 25.93824 19.98611 11.60793 1.000 23.09688 119 GLY A C 1
ATOM 988 O O . GLY A 1 119 ? 25.57336 18.89989 12.08257 1.000 21.33635 119 GLY A O 1
ATOM 989 N N . LYS A 1 120 ? 26.74692 20.07000 10.53721 1.000 20.75242 120 LYS A N 1
ATOM 990 C CA . LYS A 1 120 ? 27.23421 18.86041 9.89075 1.000 19.91903 120 LYS A CA 1
ATOM 991 C C . LYS A 1 120 ? 28.13566 18.07006 10.83639 1.000 19.80092 120 LYS A C 1
ATOM 992 O O . LYS A 1 120 ? 28.00703 16.83996 10.95994 1.000 20.33544 120 LYS A O 1
ATOM 998 N N . ILE A 1 121 ? 29.04302 18.76155 11.52863 1.000 20.47602 121 ILE A N 1
ATOM 999 C CA . ILE A 1 121 ? 29.96578 18.06224 12.42673 1.000 23.20110 121 ILE A CA 1
ATOM 1000 C C . ILE A 1 121 ? 29.19387 17.37175 13.54601 1.000 19.99825 121 ILE A C 1
ATOM 1001 O O . ILE A 1 121 ? 29.46082 16.20536 13.87810 1.000 21.77191 121 ILE A O 1
ATOM 1006 N N . ASN A 1 122 ? 28.22478 18.09039 14.13882 1.000 21.70915 122 ASN A N 1
ATOM 1007 C CA . ASN A 1 122 ? 27.42258 17.55229 15.23876 1.000 21.73436 122 ASN A CA 1
ATOM 1008 C C . ASN A 1 122 ? 26.63886 16.33335 14.77830 1.000 23.66129 122 ASN A C 1
ATOM 1009 O O . ASN A 1 122 ? 26.58454 15.31044 15.47546 1.000 23.82424 122 ASN A O 1
ATOM 1014 N N . PHE A 1 123 ? 25.99838 16.43719 13.60322 1.000 19.20148 123 PHE A N 1
ATOM 1015 C CA . PHE A 1 123 ? 25.24306 15.31307 13.06036 1.000 18.39486 123 PHE A CA 1
ATOM 1016 C C . PHE A 1 123 ? 26.13368 14.08338 12.89518 1.000 20.02851 123 PHE A C 1
ATOM 1017 O O . PHE A 1 123 ? 25.76489 12.95436 13.28300 1.000 22.27146 123 PHE A O 1
ATOM 1025 N N . LEU A 1 124 ? 27.30748 14.28271 12.29168 1.000 22.18098 124 LEU A N 1
ATOM 1026 C CA . LEU A 1 124 ? 28.14485 13.13552 11.97328 1.000 18.94700 124 LEU A CA 1
ATOM 1027 C C . LEU A 1 124 ? 28.67626 12.48037 13.23236 1.000 21.41153 124 LEU A C 1
ATOM 1028 O O . LEU A 1 124 ? 28.71659 11.24567 13.32869 1.000 21.15635 124 LEU A O 1
ATOM 1033 N N . LEU A 1 125 ? 29.10521 13.28359 14.20319 1.000 16.40865 125 LEU A N 1
ATOM 1034 C CA . LEU A 1 125 ? 29.59170 12.68333 15.43875 1.000 17.42806 125 LEU A CA 1
ATOM 1035 C C . LEU A 1 125 ? 28.47935 11.93959 16.14828 1.000 25.17242 125 LEU A C 1
ATOM 1036 O O . LEU A 1 125 ? 28.74114 10.90405 16.75754 1.000 22.59426 125 LEU A O 1
ATOM 1041 N N . GLN A 1 126 ? 27.23268 12.44039 16.06708 1.000 22.62695 126 GLN A N 1
ATOM 1042 C CA . GLN A 1 126 ? 26.15024 11.78108 16.78503 1.000 24.06474 126 GLN A CA 1
ATOM 1043 C C . GLN A 1 126 ? 25.86871 10.40083 16.20811 1.000 28.76146 126 GLN A C 1
ATOM 1044 O O . GLN A 1 126 ? 25.40929 9.51503 16.94085 1.000 28.88779 126 GLN A O 1
ATOM 1050 N N . THR A 1 127 ? 26.14446 10.19359 14.90695 1.000 22.10119 127 THR A N 1
ATOM 1051 C CA . THR A 1 127 ? 26.00697 8.83769 14.35158 1.000 24.31588 127 THR A CA 1
ATOM 1052 C C . THR A 1 127 ? 26.92523 7.79786 15.01206 1.000 24.04605 127 THR A C 1
ATOM 1053 O O . THR A 1 127 ? 26.71850 6.58985 14.80972 1.000 24.82092 127 THR A O 1
ATOM 1057 N N . TYR A 1 128 ? 27.91385 8.21297 15.79136 1.000 22.20206 128 TYR A N 1
ATOM 1058 C CA . TYR A 1 128 ? 28.73445 7.26611 16.53675 1.000 20.23829 128 TYR A CA 1
ATOM 1059 C C . TYR A 1 128 ? 28.06717 6.74542 17.80072 1.000 23.01704 128 TYR A C 1
ATOM 1060 O O . TYR A 1 128 ? 28.67497 5.93116 18.51025 1.000 25.86881 128 TYR A O 1
ATOM 1069 N N . LEU A 1 129 ? 26.84304 7.17587 18.10658 1.000 26.61533 129 LEU A N 1
ATOM 1070 C CA . LEU A 1 129 ? 26.24587 6.82551 19.39393 1.000 25.16761 129 LEU A CA 1
ATOM 1071 C C . LEU A 1 129 ? 26.20989 5.31118 19.56796 1.000 25.36319 129 LEU A C 1
ATOM 1072 O O . LEU A 1 129 ? 25.91634 4.57121 18.62914 1.000 28.42979 129 LEU A O 1
ATOM 1077 N N . LYS A 1 130 ? 26.50602 4.86109 20.78086 1.000 22.14837 130 LYS A N 1
ATOM 1078 C CA . LYS A 1 130 ? 26.47375 3.44573 21.14146 1.000 24.45344 130 LYS A CA 1
ATOM 1079 C C . LYS A 1 130 ? 25.50375 3.30829 22.30225 1.000 24.54987 130 LYS A C 1
ATOM 1080 O O . LYS A 1 130 ? 25.61991 4.03490 23.28738 1.000 22.25348 130 LYS A O 1
ATOM 1086 N N . GLU A 1 131 ? 24.57966 2.36376 22.20860 1.000 25.91203 131 GLU A N 1
ATOM 1087 C CA . GLU A 1 131 ? 23.55052 2.20650 23.22100 1.000 22.88635 131 GLU A CA 1
ATOM 1088 C C . GLU A 1 131 ? 23.61447 0.79388 23.78332 1.000 26.13801 131 GLU A C 1
ATOM 1089 O O . GLU A 1 131 ? 23.79970 -0.17445 23.03312 1.000 28.05221 131 GLU A O 1
ATOM 1095 N N . PHE A 1 132 ? 23.49066 0.68585 25.10233 1.000 25.60204 132 PHE A N 1
ATOM 1096 C CA . PHE A 1 132 ? 23.33357 -0.58371 25.78487 1.000 25.36053 132 PHE A CA 1
ATOM 1097 C C . PHE A 1 132 ? 21.98994 -0.58153 26.49228 1.000 28.60659 132 PHE A C 1
ATOM 1098 O O . PHE A 1 132 ? 21.61839 0.40973 27.12582 1.000 30.42903 132 PHE A O 1
ATOM 1106 N N . ARG A 1 133 ? 21.25927 -1.68635 26.38038 1.000 29.26683 133 ARG A N 1
ATOM 1107 C CA . ARG A 1 133 ? 19.99888 -1.84038 27.09861 1.000 34.40067 133 ARG A CA 1
ATOM 1108 C C . ARG A 1 133 ? 20.11323 -3.00973 28.06277 1.000 35.19900 133 ARG A C 1
ATOM 1109 O O . ARG A 1 133 ? 20.41167 -4.13413 27.65030 1.000 40.24105 133 ARG A O 1
ATOM 1117 N N . LYS A 1 134 ? 19.87397 -2.73950 29.34318 1.000 41.89569 134 LYS A N 1
ATOM 1118 C CA . LYS A 1 134 ? 20.00831 -3.73463 30.40383 1.000 48.29623 134 LYS A CA 1
ATOM 1119 C C . LYS A 1 134 ? 18.94136 -3.49087 31.46847 1.000 49.37683 134 LYS A C 1
ATOM 1120 O O . LYS A 1 134 ? 17.81879 -3.07881 31.15353 1.000 51.40040 134 LYS A O 1
ATOM 1126 N N . LYS A 1 140 ? 13.84369 -1.30203 32.46789 1.000 54.71393 140 LYS A N 1
ATOM 1127 C CA . LYS A 1 140 ? 14.71909 -1.17654 31.29738 1.000 52.20002 140 LYS A CA 1
ATOM 1128 C C . LYS A 1 140 ? 15.60975 0.06991 31.38098 1.000 49.56316 140 LYS A C 1
ATOM 1129 O O . LYS A 1 140 ? 15.11284 1.19221 31.28540 1.000 60.46082 140 LYS A O 1
ATOM 1131 N N . THR A 1 141 ? 16.91794 -0.11539 31.57791 1.000 42.44369 141 THR A N 1
ATOM 1132 C CA . THR A 1 141 ? 17.86587 0.99861 31.62487 1.000 32.37639 141 THR A CA 1
ATOM 1133 C C . THR A 1 141 ? 18.54624 1.11917 30.27642 1.000 34.87825 141 THR A C 1
ATOM 1134 O O . THR A 1 141 ? 19.01046 0.12107 29.71728 1.000 34.14122 141 THR A O 1
ATOM 1138 N N . VAL A 1 142 ? 18.61403 2.33731 29.75917 1.000 28.03872 142 VAL A N 1
ATOM 1139 C CA . VAL A 1 142 ? 19.30769 2.60594 28.50880 1.000 25.77745 142 VAL A CA 1
ATOM 1140 C C . VAL A 1 142 ? 20.54112 3.43126 28.82767 1.000 24.11899 142 VAL A C 1
ATOM 1141 O O . VAL A 1 142 ? 20.44636 4.49241 29.44662 1.000 29.19650 142 VAL A O 1
ATOM 1145 N N . TYR A 1 143 ? 21.69357 2.95080 28.39444 1.000 22.61296 143 TYR A N 1
ATOM 1146 C CA . TYR A 1 143 ? 22.96972 3.60780 28.65534 1.000 21.06670 143 TYR A CA 1
ATOM 1147 C C . TYR A 1 143 ? 23.55971 3.96882 27.30280 1.000 21.27036 143 TYR A C 1
ATOM 1148 O O . TYR A 1 143 ? 23.76710 3.08831 26.47198 1.000 20.75241 143 TYR A O 1
ATOM 1157 N N . THR A 1 144 ? 23.80195 5.25433 27.05724 1.000 20.49971 144 THR A N 1
ATOM 1158 C CA . THR A 1 144 ? 24.24727 5.67207 25.73402 1.000 19.58689 144 THR A CA 1
ATOM 1159 C C . THR A 1 144 ? 25.55611 6.42952 25.86325 1.000 20.63777 144 THR A C 1
ATOM 1160 O O . THR A 1 144 ? 25.74804 7.19469 26.81181 1.000 20.63379 144 THR A O 1
ATOM 1164 N N . VAL A 1 145 ? 26.46592 6.19632 24.93479 1.000 19.96781 145 VAL A N 1
ATOM 1165 C CA . VAL A 1 145 ? 27.73559 6.90855 24.88531 1.000 18.47277 145 VAL A CA 1
ATOM 1166 C C . VAL A 1 145 ? 27.83860 7.55373 23.51542 1.000 20.56894 145 VAL A C 1
ATOM 1167 O O . VAL A 1 145 ? 27.88429 6.84286 22.50423 1.000 21.36458 145 VAL A O 1
ATOM 1171 N N . THR A 1 146 ? 27.90941 8.88708 23.47467 1.000 18.25948 146 THR A N 1
ATOM 1172 C CA . THR A 1 146 ? 27.94630 9.59759 22.18477 1.000 20.46150 146 THR A CA 1
ATOM 1173 C C . THR A 1 146 ? 29.09930 10.59073 22.15024 1.000 25.59798 146 THR A C 1
ATOM 1174 O O . THR A 1 146 ? 29.20292 11.44631 23.05411 1.000 23.84678 146 THR A O 1
ATOM 1178 N N . PRO A 1 147 ? 29.95494 10.54516 21.13096 1.000 21.94732 147 PRO A N 1
ATOM 1179 C CA . PRO A 1 147 ? 30.97622 11.58734 20.98739 1.000 21.45713 147 PRO A CA 1
ATOM 1180 C C . PRO A 1 147 ? 30.40431 12.89670 20.48604 1.000 22.78237 147 PRO A C 1
ATOM 1181 O O . PRO A 1 147 ? 29.42479 12.94696 19.73375 1.000 20.98580 147 PRO A O 1
ATOM 1185 N N . GLU A 1 148 ? 31.06853 13.97694 20.88130 1.000 19.93463 148 GLU A N 1
ATOM 1186 C CA . GLU A 1 148 ? 30.68381 15.29199 20.39793 1.000 20.10342 148 GLU A CA 1
ATOM 1187 C C . GLU A 1 148 ? 31.86437 16.22761 20.57726 1.000 18.46342 148 GLU A C 1
ATOM 1188 O O . GLU A 1 148 ? 32.84227 15.90896 21.26457 1.000 19.30039 148 GLU A O 1
ATOM 1194 N N . ILE A 1 149 ? 31.77039 17.37939 19.92930 1.000 19.51632 149 ILE A N 1
ATOM 1195 C CA . ILE A 1 149 ? 32.64519 18.50098 20.24769 1.000 20.06543 149 ILE A CA 1
ATOM 1196 C C . ILE A 1 149 ? 31.89528 19.36642 21.24824 1.000 24.81170 149 ILE A C 1
ATOM 1197 O O . ILE A 1 149 ? 30.87812 19.97232 20.90654 1.000 24.99633 149 ILE A O 1
ATOM 1202 N N . SER A 1 150 ? 32.38457 19.42345 22.48933 1.000 19.87244 150 SER A N 1
ATOM 1203 C CA . SER A 1 150 ? 31.72967 20.22417 23.52144 1.000 20.77355 150 SER A CA 1
ATOM 1204 C C . SER A 1 150 ? 32.12413 21.67091 23.30778 1.000 23.97056 150 SER A C 1
ATOM 1205 O O . SER A 1 150 ? 33.29193 22.02648 23.46725 1.000 22.75975 150 SER A O 1
ATOM 1208 N N . SER A 1 151 ? 31.15565 22.49712 22.88389 1.000 21.56474 151 SER A N 1
ATOM 1209 C CA . SER A 1 151 ? 31.47029 23.87656 22.52110 1.000 25.69753 151 SER A CA 1
ATOM 1210 C C . SER A 1 151 ? 31.97738 24.67438 23.70659 1.000 23.42464 151 SER A C 1
ATOM 1211 O O . SER A 1 151 ? 32.78578 25.60078 23.52681 1.000 24.24433 151 SER A O 1
ATOM 1214 N N . ASP A 1 152 ? 31.49834 24.36378 24.91691 1.000 23.30752 152 ASP A N 1
ATOM 1215 C CA . ASP A 1 152 ? 31.87738 25.18173 26.06224 1.000 24.36744 152 ASP A CA 1
ATOM 1216 C C . ASP A 1 152 ? 33.37732 25.12354 26.29967 1.000 27.54967 152 ASP A C 1
ATOM 1217 O O . ASP A 1 152 ? 34.03947 26.16139 26.40610 1.000 29.34412 152 ASP A O 1
ATOM 1222 N N . VAL A 1 153 ? 33.94193 23.92011 26.37984 1.000 22.60716 153 VAL A N 1
ATOM 1223 C CA . VAL A 1 153 ? 35.37862 23.82222 26.63037 1.000 25.19010 153 VAL A CA 1
ATOM 1224 C C . VAL A 1 153 ? 36.17582 23.60899 25.35330 1.000 26.37612 153 VAL A C 1
ATOM 1225 O O . VAL A 1 153 ? 37.41511 23.63285 25.39752 1.000 22.77785 153 VAL A O 1
ATOM 1229 N N . ASN A 1 154 ? 35.50771 23.46301 24.21118 1.000 23.81352 154 ASN A N 1
ATOM 1230 C CA . ASN A 1 154 ? 36.17886 23.44138 22.90470 1.000 21.95452 154 ASN A CA 1
ATOM 1231 C C . ASN A 1 154 ? 37.02890 22.17596 22.76146 1.000 21.20658 154 ASN A C 1
ATOM 1232 O O . ASN A 1 154 ? 38.20063 22.21619 22.37600 1.000 22.45015 154 ASN A O 1
ATOM 1237 N N . GLU A 1 155 ? 36.44905 21.05198 23.15426 1.000 20.13676 155 GLU A N 1
ATOM 1238 C CA . GLU A 1 155 ? 37.19495 19.80311 23.13967 1.000 19.69756 155 GLU A CA 1
ATOM 1239 C C . GLU A 1 155 ? 36.27462 18.66818 22.74070 1.000 18.77031 155 GLU A C 1
ATOM 1240 O O . GLU A 1 155 ? 35.06247 18.70390 23.00017 1.000 20.12588 155 GLU A O 1
ATOM 1246 N N . PHE A 1 156 ? 36.88334 17.62983 22.16827 1.000 18.76939 156 PHE A N 1
ATOM 1247 C CA . PHE A 1 156 ? 36.21051 16.35625 21.95024 1.000 18.14056 156 PHE A CA 1
ATOM 1248 C C . PHE A 1 156 ? 35.91086 15.68058 23.28849 1.000 17.47652 156 PHE A C 1
ATOM 1249 O O . PHE A 1 156 ? 36.80154 15.55341 24.14644 1.000 18.08940 156 PHE A O 1
ATOM 1257 N N . VAL A 1 157 ? 34.67235 15.20626 23.45695 1.000 16.88064 157 VAL A N 1
ATOM 1258 C CA . VAL A 1 157 ? 34.26857 14.52360 24.68229 1.000 16.84293 157 VAL A CA 1
ATOM 1259 C C . VAL A 1 157 ? 33.40307 13.32906 24.29834 1.000 19.90841 157 VAL A C 1
ATOM 1260 O O . VAL A 1 157 ? 32.84118 13.25586 23.19538 1.000 19.01987 157 VAL A O 1
ATOM 1264 N N . LEU A 1 158 ? 33.33286 12.37797 25.22685 1.000 16.42408 158 LEU A N 1
ATOM 1265 C CA . LEU A 1 158 ? 32.36157 11.28845 25.20862 1.000 17.26506 158 LEU A CA 1
ATOM 1266 C C . LEU A 1 158 ? 31.26701 11.63479 26.20625 1.000 17.11969 158 LEU A C 1
ATOM 1267 O O . LEU A 1 158 ? 31.55003 11.80425 27.39181 1.000 20.73430 158 LEU A O 1
ATOM 1272 N N . ASP A 1 159 ? 30.02353 11.75710 25.72106 1.000 18.02081 159 ASP A N 1
ATOM 1273 C CA . ASP A 1 159 ? 28.88122 12.04872 26.57244 1.000 17.83869 159 ASP A CA 1
ATOM 1274 C C . ASP A 1 159 ? 28.19242 10.74778 26.98011 1.000 18.84063 159 ASP A C 1
ATOM 1275 O O . ASP A 1 159 ? 27.69900 10.01285 26.12045 1.000 20.86638 159 ASP A O 1
ATOM 1280 N N . VAL A 1 160 ? 28.16266 10.46716 28.28479 1.000 17.06792 160 VAL A N 1
ATOM 1281 C CA . VAL A 1 160 ? 27.57616 9.24036 28.81956 1.000 20.17717 160 VAL A CA 1
ATOM 1282 C C . VAL A 1 160 ? 26.27077 9.62434 29.49796 1.000 17.86327 160 VAL A C 1
ATOM 1283 O O . VAL A 1 160 ? 26.26267 10.45281 30.42109 1.000 18.95570 160 VAL A O 1
ATOM 1287 N N . VAL A 1 161 ? 25.16162 9.04188 29.03756 1.000 19.27636 161 VAL A N 1
ATOM 1288 C CA . VAL A 1 161 ? 23.84056 9.42514 29.51742 1.000 19.81722 161 VAL A CA 1
ATOM 1289 C C . VAL A 1 161 ? 23.08453 8.15237 29.88004 1.000 24.89279 161 VAL A C 1
ATOM 1290 O O . VAL A 1 161 ? 23.08490 7.19157 29.10609 1.000 24.22050 161 VAL A O 1
ATOM 1294 N N . VAL A 1 162 ? 22.45735 8.13201 31.06022 1.000 22.08639 162 VAL A N 1
ATOM 1295 C CA . VAL A 1 162 ? 21.74478 6.95649 31.54503 1.000 22.61870 162 VAL A CA 1
ATOM 1296 C C . VAL A 1 162 ? 20.28117 7.33869 31.66594 1.000 27.98892 162 VAL A C 1
ATOM 1297 O O . VAL A 1 162 ? 19.96377 8.38389 32.23918 1.000 36.38739 162 VAL A O 1
ATOM 1301 N N . THR A 1 163 ? 19.39513 6.50620 31.11569 1.000 31.89422 163 THR A N 1
ATOM 1302 C CA . THR A 1 163 ? 17.97774 6.83998 31.00753 1.000 35.89910 163 THR A CA 1
ATOM 1303 C C . THR A 1 163 ? 17.12140 5.64257 31.40883 1.000 41.72614 163 THR A C 1
ATOM 1304 O O . THR A 1 163 ? 17.53107 4.48770 31.27446 1.000 38.56876 163 THR A O 1
ATOM 1308 N N . THR A 1 164 ? 15.92645 5.92901 31.91705 1.000 56.29366 164 THR A N 1
ATOM 1309 C CA . THR A 1 164 ? 14.93621 4.88831 32.17143 1.000 56.88270 164 THR A CA 1
ATOM 1310 C C . THR A 1 164 ? 13.58522 5.26795 31.56037 1.000 54.78005 164 THR A C 1
ATOM 1311 O O . THR A 1 164 ? 12.80899 6.01475 32.15492 1.000 63.41896 164 THR A O 1
#

Organism: Staphylococcus aureus (strain NCTC 8325 / PS 47) (NCBI:txid93061)